Protein AF-A0AAD2DQS9-F1 (afdb_monomer_lite)

pLDDT: mean 70.8, std 11.29, range [3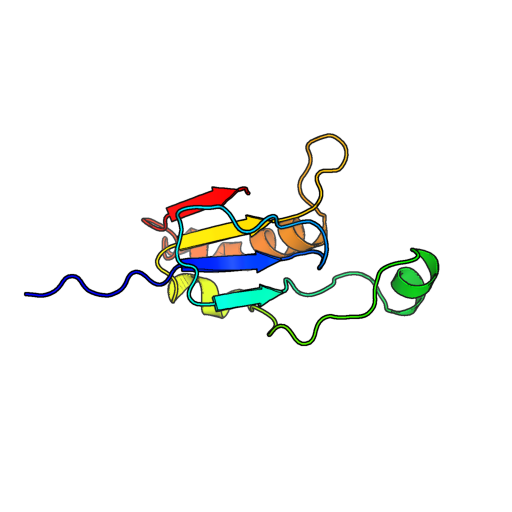8.56, 85.69]

Foldseek 3Di:
DDDDDAAEEEEEAADPFDDPPPPDDHPFYAYQDDPDDPVVCVVVPGDDDDPGHHDALVCQLVHLEYEYEDDDDVNDDDPSVVVRVVVNVVVVVVCSNPRHYYYYD

Organism: NCBI:txid56036

Structure (mmCIF, N/CA/C/O backbone):
data_AF-A0AAD2DQS9-F1
#
_entry.id   AF-A0AAD2DQS9-F1
#
loop_
_atom_site.group_PDB
_atom_site.id
_atom_site.type_symbol
_atom_site.label_atom_id
_atom_site.label_alt_id
_atom_site.label_comp_id
_atom_site.label_asym_id
_atom_site.label_entity_id
_atom_site.label_seq_id
_atom_site.pdbx_PDB_ins_code
_atom_site.Cartn_x
_atom_site.Cartn_y
_atom_site.Cartn_z
_atom_site.occupancy
_atom_site.B_iso_or_equiv
_atom_site.auth_seq_id
_atom_site.auth_comp_id
_atom_site.auth_asym_id
_atom_site.auth_atom_id
_atom_site.pdbx_PDB_model_num
ATOM 1 N N . MET A 1 1 ? -8.532 7.106 31.582 1.00 42.44 1 MET A N 1
ATOM 2 C CA . MET A 1 1 ? -8.722 6.471 30.265 1.00 42.44 1 MET A CA 1
ATOM 3 C C . MET A 1 1 ? -7.347 6.419 29.622 1.00 42.44 1 MET A C 1
ATOM 5 O O . MET A 1 1 ? -6.803 7.485 29.368 1.00 42.44 1 MET A O 1
ATOM 9 N N . ALA A 1 2 ? -6.717 5.248 29.522 1.00 49.84 2 ALA A N 1
ATOM 10 C CA . ALA A 1 2 ? -5.470 5.134 28.761 1.00 49.84 2 ALA A CA 1
ATOM 11 C C . ALA A 1 2 ? -5.811 5.265 27.263 1.00 49.84 2 ALA A C 1
ATOM 13 O O . ALA A 1 2 ? -6.900 4.828 26.887 1.00 49.84 2 ALA A O 1
ATOM 14 N N . PRO A 1 3 ? -4.965 5.899 26.435 1.00 63.62 3 PRO A N 1
ATOM 15 C CA . PRO A 1 3 ? -5.181 5.909 24.991 1.00 63.62 3 PRO A CA 1
ATOM 16 C C . PRO A 1 3 ? -5.183 4.466 24.471 1.00 63.62 3 PRO A C 1
ATOM 18 O O . PRO A 1 3 ? -4.377 3.653 24.928 1.00 63.62 3 PRO A O 1
ATOM 21 N N . GLU A 1 4 ? -6.098 4.141 23.558 1.00 67.06 4 GLU A N 1
ATOM 22 C CA . GLU A 1 4 ? -6.057 2.848 22.870 1.00 67.06 4 GLU A CA 1
ATOM 23 C C . GLU A 1 4 ? -4.767 2.760 22.033 1.00 67.06 4 GLU A C 1
ATOM 25 O O . GLU A 1 4 ? -4.329 3.780 21.487 1.00 67.06 4 GLU A O 1
ATOM 30 N N . PRO A 1 5 ? -4.102 1.590 21.984 1.00 68.25 5 PRO A N 1
ATOM 31 C CA . PRO A 1 5 ? -2.901 1.421 21.176 1.00 68.25 5 PRO A CA 1
ATOM 32 C C . PRO A 1 5 ? -3.256 1.585 19.693 1.00 68.25 5 PRO A C 1
ATOM 34 O O . PRO A 1 5 ? -4.165 0.924 19.204 1.00 68.25 5 PRO A O 1
ATOM 37 N N . ILE A 1 6 ? -2.550 2.478 18.995 1.00 71.25 6 ILE A N 1
ATOM 38 C CA . ILE A 1 6 ? -2.714 2.705 17.552 1.00 71.25 6 ILE A CA 1
ATOM 39 C C . ILE A 1 6 ? -2.014 1.564 16.816 1.00 71.25 6 ILE A C 1
ATOM 41 O O . ILE A 1 6 ? -0.799 1.436 16.952 1.00 71.25 6 ILE A O 1
ATOM 45 N N . LEU A 1 7 ? -2.747 0.790 16.014 1.00 75.19 7 LEU A N 1
ATOM 46 C CA . LEU A 1 7 ? -2.193 -0.316 15.239 1.00 75.19 7 LEU A CA 1
ATOM 47 C C . LEU A 1 7 ? -1.596 0.201 13.924 1.00 75.19 7 LEU A C 1
ATOM 49 O O . LEU A 1 7 ? -2.309 0.427 12.938 1.00 75.19 7 LEU A O 1
ATOM 53 N N . LEU A 1 8 ? -0.272 0.373 13.895 1.00 74.81 8 LEU A N 1
ATOM 54 C CA . LEU A 1 8 ? 0.456 0.787 12.691 1.00 74.81 8 LEU A CA 1
ATOM 55 C C . LEU A 1 8 ? 1.099 -0.410 11.990 1.00 74.81 8 LEU A C 1
ATOM 57 O O . LEU A 1 8 ? 1.986 -1.073 12.536 1.00 74.81 8 LEU A O 1
ATOM 61 N N . ARG A 1 9 ? 0.710 -0.635 10.729 1.00 76.50 9 ARG A N 1
ATOM 62 C CA . ARG A 1 9 ? 1.240 -1.726 9.899 1.00 76.50 9 ARG A CA 1
ATOM 63 C C . ARG A 1 9 ? 2.255 -1.236 8.878 1.00 76.50 9 ARG A C 1
ATOM 65 O O . ARG A 1 9 ? 2.041 -0.247 8.176 1.00 76.50 9 ARG A O 1
ATOM 72 N N . THR A 1 10 ? 3.360 -1.967 8.759 1.00 74.94 10 THR A N 1
ATOM 73 C CA . THR A 1 10 ? 4.374 -1.725 7.726 1.00 74.94 10 THR A CA 1
ATOM 74 C C . THR A 1 10 ? 4.203 -2.702 6.574 1.00 74.94 10 THR A C 1
ATOM 76 O O . THR A 1 10 ? 4.322 -3.909 6.771 1.00 74.94 10 THR A O 1
ATOM 79 N N . LEU A 1 11 ? 4.001 -2.180 5.366 1.00 75.75 11 LEU A N 1
ATOM 80 C CA . LEU A 1 11 ? 3.824 -2.960 4.145 1.00 75.75 11 LEU A CA 1
ATOM 81 C C . LEU A 1 11 ? 5.091 -2.942 3.295 1.00 75.75 11 LEU A C 1
ATOM 83 O O . LEU A 1 11 ? 5.498 -1.902 2.769 1.00 75.75 11 LEU A O 1
ATOM 87 N N . LYS A 1 12 ? 5.695 -4.122 3.144 1.00 75.31 12 LYS A N 1
ATOM 88 C CA . LYS A 1 12 ? 6.919 -4.355 2.371 1.00 75.31 12 LYS A CA 1
ATOM 89 C C . LYS A 1 12 ? 6.617 -4.987 1.022 1.00 75.31 12 LYS A C 1
ATOM 91 O O . LYS A 1 12 ? 5.842 -5.933 0.929 1.00 75.31 12 LYS A O 1
ATOM 96 N N . VAL A 1 13 ? 7.276 -4.487 -0.022 1.00 68.12 13 VAL A N 1
ATOM 97 C CA . VAL A 1 13 ? 7.272 -5.125 -1.352 1.00 68.12 13 VAL A CA 1
ATOM 98 C C . VAL A 1 13 ? 8.551 -5.927 -1.600 1.00 68.12 13 VAL A C 1
ATOM 100 O O . VAL A 1 13 ? 8.518 -6.870 -2.382 1.00 68.12 13 VAL A O 1
ATOM 103 N N . LEU A 1 14 ? 9.667 -5.571 -0.945 1.00 62.69 14 LEU A N 1
ATOM 104 C CA . LEU A 1 14 ? 10.951 -6.280 -0.999 1.00 62.69 14 LEU A CA 1
ATOM 105 C C . LEU A 1 14 ? 11.724 -6.108 0.320 1.00 62.69 14 LEU A C 1
ATOM 107 O O . LEU A 1 14 ? 11.692 -5.041 0.933 1.00 62.69 14 LEU A O 1
ATOM 111 N N . ASP A 1 15 ? 12.484 -7.133 0.707 1.00 54.94 15 ASP A N 1
ATOM 112 C CA . ASP A 1 15 ? 13.040 -7.289 2.062 1.00 54.94 15 ASP A CA 1
ATOM 113 C C . ASP A 1 15 ? 14.098 -6.249 2.492 1.00 54.94 15 ASP A C 1
ATOM 115 O O . ASP A 1 15 ? 14.262 -5.974 3.678 1.00 54.94 15 ASP A O 1
ATOM 119 N N . HIS A 1 16 ? 14.822 -5.643 1.546 1.00 52.50 16 HIS A N 1
ATOM 120 C CA . HIS A 1 16 ? 16.095 -4.962 1.833 1.00 52.50 16 HIS A CA 1
ATOM 121 C C . HIS A 1 16 ? 16.045 -3.423 1.865 1.00 52.50 16 HIS A C 1
ATOM 123 O O . HIS A 1 16 ? 17.099 -2.799 1.964 1.00 52.50 16 HIS A O 1
ATOM 129 N N . GLN A 1 17 ? 14.875 -2.786 1.721 1.00 48.47 17 GLN A N 1
ATOM 130 C CA . GLN A 1 17 ? 14.801 -1.328 1.483 1.00 48.47 17 GLN A CA 1
ATOM 131 C C . GLN A 1 17 ? 14.028 -0.520 2.527 1.00 48.47 17 GLN A C 1
ATOM 133 O O . GLN A 1 17 ? 13.955 0.694 2.391 1.00 48.47 17 GLN A O 1
ATOM 138 N N . ILE A 1 18 ? 13.505 -1.139 3.590 1.00 50.66 18 ILE A N 1
ATOM 139 C CA . ILE A 1 18 ? 12.949 -0.361 4.705 1.00 50.66 18 ILE A CA 1
ATOM 140 C C . ILE A 1 18 ? 14.032 -0.165 5.755 1.00 50.66 18 ILE A C 1
ATOM 142 O O . ILE A 1 18 ? 14.298 -1.058 6.563 1.00 50.66 18 ILE A O 1
ATOM 146 N N . HIS A 1 19 ? 14.627 1.025 5.772 1.00 46.84 19 HIS A N 1
ATOM 147 C CA . HIS A 1 19 ? 15.250 1.524 6.989 1.00 46.84 19 HIS A CA 1
ATOM 148 C C . HIS A 1 19 ? 14.128 1.685 8.014 1.00 46.84 19 HIS A C 1
ATOM 150 O O . HIS A 1 19 ? 13.138 2.358 7.736 1.00 46.84 19 HIS A O 1
ATOM 156 N N . ARG A 1 20 ? 14.229 1.008 9.166 1.00 47.16 20 ARG A N 1
ATOM 157 C CA . ARG A 1 20 ? 13.282 1.191 10.275 1.00 47.16 20 ARG A CA 1
ATOM 158 C C . ARG A 1 20 ? 13.144 2.696 10.498 1.00 47.16 20 ARG A C 1
ATOM 160 O O . ARG A 1 20 ? 14.126 3.324 10.880 1.00 47.16 20 ARG A O 1
ATOM 167 N N . ALA A 1 21 ? 11.973 3.263 10.214 1.00 42.84 21 ALA A N 1
ATOM 1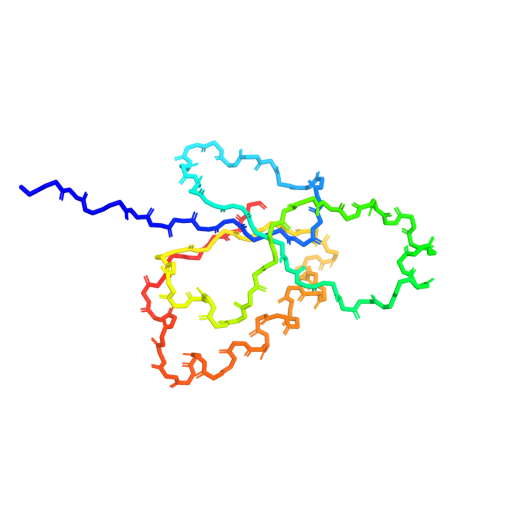68 C CA . ALA A 1 21 ? 11.749 4.679 10.450 1.00 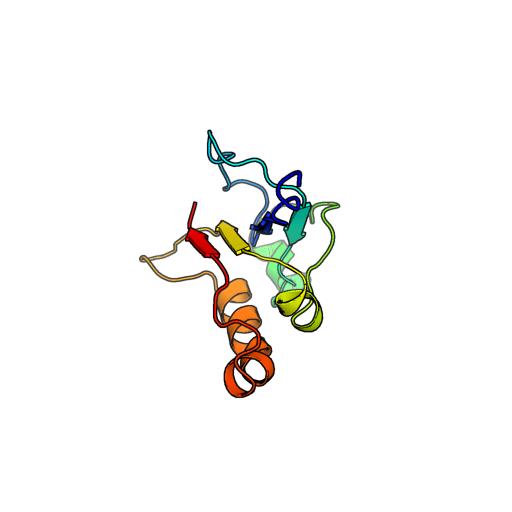42.84 21 ALA A CA 1
ATOM 169 C C . ALA A 1 21 ? 11.922 4.927 11.952 1.00 42.84 21 ALA A C 1
ATOM 171 O O . ALA A 1 21 ? 11.185 4.375 12.772 1.00 42.84 21 ALA A O 1
ATOM 172 N N . GLU A 1 22 ? 12.964 5.668 12.320 1.00 38.56 22 GLU A N 1
ATOM 173 C CA . GLU A 1 22 ? 13.240 5.986 13.715 1.00 38.56 22 GLU A CA 1
ATOM 174 C C . GLU A 1 22 ? 12.113 6.878 14.254 1.00 38.56 22 GLU A C 1
ATOM 176 O O . GLU A 1 22 ? 11.771 7.895 13.655 1.00 38.56 22 GLU A O 1
ATOM 181 N N . GLY A 1 23 ? 11.511 6.479 15.379 1.00 41.69 23 GLY A N 1
ATOM 182 C CA . GLY A 1 23 ? 10.465 7.252 16.062 1.00 41.69 23 GLY A CA 1
ATOM 183 C C . GLY A 1 23 ? 9.025 6.757 15.879 1.00 41.69 23 GLY A C 1
ATOM 184 O O . GLY A 1 23 ? 8.137 7.296 16.533 1.00 41.69 23 GLY A O 1
ATOM 185 N N . LEU A 1 24 ? 8.783 5.719 15.070 1.00 50.50 24 LEU A N 1
ATOM 186 C CA . LEU A 1 24 ? 7.482 5.042 14.977 1.00 50.50 24 LEU A CA 1
ATOM 187 C C . LEU A 1 24 ? 7.603 3.603 15.501 1.00 50.50 24 LEU A C 1
ATOM 189 O O . LEU A 1 24 ? 8.422 2.819 15.019 1.00 50.50 24 LEU A O 1
ATOM 193 N N . SER A 1 25 ? 6.803 3.250 16.510 1.00 50.75 25 SER A N 1
ATOM 194 C CA . SER A 1 25 ? 6.594 1.854 16.895 1.00 50.75 25 SER A CA 1
ATOM 195 C C . SER A 1 25 ? 5.641 1.225 15.881 1.00 50.75 25 SER A C 1
ATOM 197 O O . SER A 1 25 ? 4.500 1.661 15.763 1.00 50.75 25 SER A O 1
ATOM 199 N N . PHE A 1 26 ? 6.130 0.244 15.126 1.00 60.78 26 PHE A N 1
ATOM 200 C CA . PHE A 1 26 ? 5.313 -0.564 14.224 1.00 60.78 26 PHE A CA 1
ATOM 201 C C . PHE A 1 26 ? 4.975 -1.870 14.923 1.00 60.78 26 PHE A C 1
ATOM 203 O O . PHE A 1 26 ? 5.889 -2.570 15.367 1.00 60.78 26 PHE A O 1
ATOM 210 N N . ASP A 1 27 ? 3.691 -2.186 15.005 1.00 62.25 27 ASP A N 1
ATOM 211 C CA . ASP A 1 27 ? 3.224 -3.396 15.674 1.00 62.25 27 ASP A CA 1
ATOM 212 C C . ASP A 1 27 ? 3.438 -4.626 14.792 1.00 62.25 27 ASP A C 1
ATOM 214 O O . ASP A 1 27 ? 3.835 -5.685 15.275 1.00 62.25 27 ASP A O 1
ATOM 218 N N . GLU A 1 28 ? 3.233 -4.479 13.479 1.00 70.44 28 GLU A N 1
ATOM 219 C CA . GLU A 1 28 ? 3.247 -5.599 12.540 1.00 70.44 28 GLU A CA 1
ATOM 220 C C . GLU A 1 28 ? 3.918 -5.222 11.212 1.00 70.44 28 GLU A C 1
ATOM 222 O O . GLU A 1 28 ? 3.748 -4.125 10.667 1.00 70.44 28 GLU A O 1
ATOM 227 N N . CYS A 1 29 ? 4.711 -6.155 10.683 1.00 70.31 29 CYS A N 1
ATOM 228 C CA . CYS A 1 29 ? 5.335 -6.049 9.371 1.00 70.31 29 CYS A CA 1
ATOM 229 C C . CYS A 1 29 ? 4.731 -7.127 8.476 1.00 70.31 29 CYS A C 1
ATOM 231 O O . CYS A 1 29 ? 4.741 -8.298 8.848 1.00 70.31 29 CYS A O 1
ATOM 233 N N . GLU A 1 30 ? 4.208 -6.732 7.319 1.00 79.31 30 GLU A N 1
ATOM 234 C CA . GLU A 1 30 ? 3.520 -7.624 6.389 1.00 79.31 30 GLU A CA 1
ATOM 235 C C . GLU A 1 30 ? 4.027 -7.406 4.962 1.00 79.31 30 GLU A C 1
ATOM 237 O O . GLU A 1 30 ? 4.470 -6.315 4.585 1.00 79.31 30 GLU A O 1
ATOM 242 N N . HIS A 1 31 ? 3.975 -8.459 4.152 1.00 81.06 31 HIS A N 1
ATOM 243 C CA . HIS A 1 31 ? 4.478 -8.448 2.789 1.00 81.06 31 HIS A CA 1
ATOM 244 C C . HIS A 1 31 ? 3.332 -8.384 1.780 1.00 81.06 31 HIS A C 1
ATOM 246 O O . HIS A 1 31 ? 2.327 -9.092 1.892 1.00 81.06 31 HIS A O 1
ATOM 252 N N . VAL A 1 32 ? 3.488 -7.540 0.763 1.00 81.38 32 VAL A N 1
ATOM 253 C CA . VAL A 1 32 ? 2.546 -7.468 -0.355 1.00 81.38 32 VAL A CA 1
ATOM 254 C C . VAL A 1 32 ? 2.691 -8.742 -1.200 1.00 81.38 32 VAL A C 1
ATOM 256 O O . VAL A 1 32 ? 3.823 -9.181 -1.446 1.00 81.38 32 VAL A O 1
ATOM 259 N N . PRO A 1 33 ? 1.581 -9.349 -1.662 1.00 79.12 33 PRO A N 1
ATOM 260 C CA . PRO A 1 33 ? 1.635 -10.515 -2.532 1.00 79.12 33 PRO A CA 1
ATOM 261 C C . PRO A 1 33 ? 2.452 -10.249 -3.799 1.00 79.12 33 PRO A C 1
ATOM 263 O O . PRO A 1 33 ? 2.259 -9.245 -4.487 1.00 79.12 33 PRO A O 1
ATOM 266 N N . GLU A 1 34 ? 3.349 -11.179 -4.121 1.00 78.06 34 GLU A N 1
ATOM 267 C CA . GLU A 1 34 ? 4.115 -11.129 -5.363 1.00 78.06 34 GLU A CA 1
ATOM 268 C C . GLU A 1 34 ? 3.199 -11.404 -6.563 1.00 78.06 34 GLU A C 1
ATOM 270 O O . GLU A 1 34 ? 2.380 -12.326 -6.534 1.00 78.06 34 GLU A O 1
ATOM 275 N N . THR A 1 35 ? 3.332 -10.598 -7.617 1.00 79.06 35 THR A N 1
ATOM 276 C CA . THR A 1 35 ? 2.507 -10.685 -8.830 1.00 79.06 35 THR A CA 1
ATOM 277 C C . THR A 1 35 ? 3.214 -11.416 -9.966 1.00 79.06 35 THR A C 1
ATOM 279 O O . THR A 1 35 ? 2.558 -11.861 -10.909 1.00 79.06 35 THR A O 1
ATOM 282 N N . LEU A 1 36 ? 4.540 -11.562 -9.893 1.00 76.81 36 LEU A N 1
ATOM 283 C CA . LEU A 1 36 ? 5.327 -12.256 -10.903 1.00 76.81 36 LEU A CA 1
ATOM 284 C C . LEU A 1 36 ? 5.344 -13.781 -10.687 1.00 76.81 36 LEU A C 1
ATOM 286 O O . LEU A 1 36 ? 5.508 -14.254 -9.558 1.00 76.81 36 LEU A O 1
ATOM 290 N N . PRO A 1 37 ? 5.258 -14.579 -11.769 1.00 75.56 37 PRO A N 1
ATOM 291 C CA . PRO A 1 37 ? 5.488 -16.019 -11.708 1.00 75.56 37 PRO A CA 1
ATOM 292 C C . PRO A 1 37 ? 6.891 -16.359 -11.190 1.00 75.56 37 PRO A C 1
ATOM 294 O O . PRO A 1 37 ? 7.865 -15.661 -11.482 1.00 75.56 37 PRO A O 1
ATOM 297 N N . TYR A 1 38 ? 7.014 -17.488 -10.488 1.00 71.44 38 TYR A N 1
ATOM 298 C CA . TYR A 1 38 ? 8.278 -17.945 -9.893 1.00 71.44 38 TYR A CA 1
ATOM 299 C C . TYR A 1 38 ? 9.436 -18.029 -10.903 1.00 71.44 38 TYR A C 1
ATOM 301 O O . TYR A 1 38 ? 10.554 -17.607 -10.623 1.00 71.44 38 TYR A O 1
ATOM 309 N N . GLU A 1 39 ? 9.154 -18.502 -12.114 1.00 71.56 39 GLU A N 1
ATOM 310 C CA . GLU A 1 39 ? 10.121 -18.593 -13.212 1.00 71.56 39 GLU A CA 1
ATOM 311 C C . GLU A 1 39 ? 10.678 -17.234 -13.671 1.00 71.56 39 GLU A C 1
ATOM 313 O O . GLU A 1 39 ? 11.807 -17.162 -14.158 1.00 71.56 39 GLU A O 1
ATOM 318 N N . VAL A 1 40 ? 9.904 -16.155 -13.512 1.00 74.06 40 VAL A N 1
ATOM 319 C CA . VAL A 1 40 ? 10.346 -14.788 -13.805 1.00 74.06 40 VAL A CA 1
ATOM 320 C C . VAL A 1 40 ? 11.183 -14.272 -12.642 1.00 74.06 40 VAL A C 1
ATOM 322 O O . VAL A 1 40 ? 12.266 -13.748 -12.879 1.00 74.06 40 VAL A O 1
ATOM 325 N N . LEU A 1 41 ? 10.753 -14.513 -11.398 1.00 69.88 41 LEU A N 1
ATOM 326 C CA . LEU A 1 41 ? 11.479 -14.106 -10.189 1.00 69.88 41 LEU A CA 1
ATOM 327 C C . LEU A 1 41 ? 12.916 -14.631 -10.169 1.00 69.88 41 LEU A C 1
ATOM 329 O O . LEU A 1 41 ? 13.840 -13.848 -9.940 1.00 69.88 41 LEU A O 1
ATOM 333 N N . MET A 1 42 ? 13.107 -15.908 -10.515 1.00 64.75 42 MET A N 1
ATOM 334 C CA . MET A 1 42 ? 14.427 -16.551 -10.584 1.00 64.75 42 MET A CA 1
ATOM 335 C C . MET A 1 42 ? 15.365 -15.895 -11.607 1.00 64.75 42 MET A C 1
ATOM 337 O O . MET A 1 42 ? 16.580 -15.927 -11.439 1.00 64.75 42 MET A O 1
ATOM 341 N N . LYS A 1 43 ? 14.820 -15.266 -12.656 1.00 70.62 43 LYS A N 1
ATOM 342 C CA . LYS A 1 43 ? 15.605 -14.542 -13.670 1.00 70.62 43 LYS A CA 1
ATOM 343 C C . LYS A 1 43 ? 15.976 -13.123 -13.239 1.00 70.62 43 LYS A C 1
ATOM 345 O O . LYS A 1 43 ? 16.848 -12.516 -13.851 1.00 70.62 43 LYS A O 1
ATOM 350 N N . THR A 1 44 ? 15.326 -12.591 -12.207 1.00 61.69 44 THR A N 1
ATOM 351 C CA . THR A 1 44 ? 15.487 -11.197 -11.755 1.00 61.69 44 THR A CA 1
ATOM 352 C C . THR A 1 44 ? 16.538 -11.010 -10.661 1.00 61.69 44 THR A C 1
ATOM 354 O O . THR A 1 44 ? 16.659 -9.903 -10.143 1.00 61.69 44 THR A O 1
ATOM 357 N N . SER A 1 45 ? 17.283 -12.055 -10.277 1.00 62.34 45 SER A N 1
ATOM 358 C CA . SER A 1 45 ? 18.136 -12.047 -9.070 1.00 62.34 45 SER A CA 1
ATOM 359 C C . SER A 1 45 ? 17.385 -11.546 -7.827 1.00 62.34 45 SER A C 1
ATOM 361 O O . SER A 1 45 ? 17.970 -10.922 -6.942 1.00 62.34 45 SER A O 1
ATOM 363 N N . ALA A 1 46 ? 16.068 -11.780 -7.782 1.00 60.06 46 ALA A N 1
ATOM 364 C CA . ALA A 1 46 ? 15.242 -11.375 -6.660 1.00 60.06 46 ALA A CA 1
ATOM 365 C C . ALA A 1 46 ? 15.642 -12.200 -5.423 1.00 60.06 46 ALA A C 1
ATOM 367 O O . ALA A 1 46 ? 15.858 -13.410 -5.550 1.00 60.06 46 ALA A O 1
ATOM 368 N N . PRO A 1 47 ? 15.767 -11.575 -4.239 1.00 60.03 47 PRO A N 1
ATOM 369 C CA . PRO A 1 47 ? 16.094 -12.294 -3.017 1.00 60.03 47 PRO A CA 1
ATOM 370 C C . PRO A 1 47 ? 15.011 -13.336 -2.674 1.00 60.03 47 PRO A C 1
ATOM 372 O O . PRO A 1 47 ? 13.866 -13.213 -3.123 1.00 60.03 47 PRO A O 1
ATOM 375 N N . PRO A 1 48 ? 15.362 -14.376 -1.895 1.00 59.62 48 PRO A N 1
ATOM 376 C CA . PRO A 1 48 ? 14.404 -15.379 -1.441 1.00 59.62 48 PRO A CA 1
ATOM 377 C C . PRO A 1 48 ? 13.254 -14.737 -0.651 1.00 59.62 48 PRO A C 1
ATOM 379 O O . PRO A 1 48 ? 13.417 -13.677 -0.048 1.00 59.62 48 PRO A O 1
ATOM 382 N N . LYS A 1 49 ? 12.080 -15.381 -0.676 1.00 60.09 49 LYS A N 1
ATOM 383 C CA . LYS A 1 49 ? 10.896 -14.918 0.063 1.00 60.09 49 LYS A CA 1
ATOM 384 C C . LYS A 1 49 ? 11.210 -14.826 1.559 1.00 60.09 49 LYS A C 1
ATOM 386 O O . LYS A 1 49 ? 11.736 -15.780 2.123 1.00 60.09 49 LYS A O 1
ATOM 391 N N . SER A 1 50 ? 10.840 -13.703 2.167 1.00 63.28 50 SER A N 1
ATOM 392 C CA . SER A 1 50 ? 10.853 -13.525 3.619 1.00 63.28 50 SER A CA 1
ATOM 393 C C . SER A 1 50 ? 9.776 -14.379 4.291 1.00 63.28 50 SER A C 1
ATOM 395 O O . SER A 1 50 ? 8.712 -14.583 3.704 1.00 63.28 50 SER A O 1
ATOM 397 N N . ASP A 1 51 ? 9.994 -14.777 5.546 1.00 67.19 51 ASP A N 1
ATOM 398 C CA . ASP A 1 51 ? 9.001 -15.462 6.402 1.00 67.19 51 ASP A CA 1
ATOM 399 C C . ASP A 1 51 ? 7.919 -14.507 6.959 1.00 67.19 51 ASP A C 1
ATOM 401 O O . ASP A 1 51 ? 7.159 -14.842 7.868 1.00 67.19 51 ASP A O 1
ATOM 405 N N . VAL A 1 52 ? 7.857 -13.286 6.431 1.00 73.31 52 VAL A N 1
ATOM 406 C CA . VAL A 1 52 ? 6.916 -12.244 6.844 1.00 73.31 52 VAL A CA 1
ATOM 407 C C . VAL A 1 52 ? 5.498 -12.597 6.358 1.00 73.31 52 VAL A C 1
ATOM 409 O O . VAL A 1 52 ? 5.335 -12.993 5.199 1.00 73.31 52 VAL A O 1
ATOM 412 N N . PRO A 1 53 ? 4.456 -12.442 7.199 1.00 79.44 53 PRO A N 1
ATOM 413 C CA . PRO A 1 53 ? 3.077 -12.739 6.818 1.00 79.44 53 PRO A CA 1
ATOM 414 C C . PRO A 1 53 ? 2.618 -11.905 5.616 1.00 79.44 53 PRO A C 1
ATOM 416 O O . PRO A 1 53 ? 2.997 -10.745 5.456 1.00 79.44 53 PRO A O 1
ATOM 419 N N . LEU A 1 54 ? 1.791 -12.505 4.757 1.00 81.75 54 LEU A N 1
ATOM 420 C CA . LEU A 1 54 ? 1.211 -11.824 3.600 1.00 81.75 54 LEU A CA 1
ATOM 421 C C . LEU A 1 54 ? -0.025 -11.028 4.014 1.00 81.75 54 LEU A C 1
ATOM 423 O O . LEU A 1 54 ? -0.934 -11.587 4.626 1.00 81.75 54 LEU A O 1
ATOM 427 N N . ILE A 1 55 ? -0.102 -9.767 3.592 1.00 83.19 55 ILE A N 1
ATOM 428 C CA . ILE A 1 55 ? -1.313 -8.965 3.775 1.00 83.19 55 ILE A CA 1
ATOM 429 C C . ILE A 1 55 ? -2.332 -9.259 2.667 1.00 83.19 55 ILE A C 1
ATOM 431 O O . ILE A 1 55 ? -1.991 -9.383 1.485 1.00 83.19 55 ILE A O 1
ATOM 435 N N . THR A 1 56 ? -3.614 -9.313 3.032 1.00 83.69 56 THR A N 1
ATOM 436 C CA . THR A 1 56 ? -4.720 -9.328 2.067 1.00 83.69 56 THR A CA 1
ATOM 437 C C . THR A 1 56 ? -5.462 -7.991 2.065 1.00 83.69 56 THR A C 1
ATOM 439 O O . THR A 1 56 ? -5.503 -7.313 3.093 1.00 83.69 56 THR A O 1
ATOM 442 N N . PRO A 1 57 ? -6.110 -7.599 0.949 1.00 82.12 57 PRO A N 1
ATOM 443 C CA . PRO A 1 57 ? -6.918 -6.383 0.917 1.00 82.12 57 PRO A CA 1
ATOM 444 C C . PRO A 1 57 ? -7.984 -6.344 2.018 1.00 82.12 57 PRO A C 1
ATOM 446 O O . PRO A 1 57 ? -8.279 -5.274 2.521 1.00 82.12 57 PRO A O 1
ATOM 449 N N . SER A 1 58 ? -8.537 -7.485 2.437 1.00 83.12 58 SER A N 1
ATOM 450 C CA . SER A 1 58 ? -9.529 -7.555 3.519 1.00 83.12 58 SER A CA 1
ATOM 451 C C . SER A 1 58 ? -9.008 -7.130 4.892 1.00 83.12 58 SER A C 1
ATOM 453 O O . SER A 1 58 ? -9.823 -6.713 5.704 1.00 83.12 58 SER A O 1
ATOM 455 N N . ASN A 1 59 ? -7.696 -7.187 5.144 1.00 80.50 59 ASN A N 1
ATOM 456 C CA . ASN A 1 59 ? -7.108 -6.767 6.423 1.00 80.50 59 ASN A CA 1
ATOM 457 C C . ASN A 1 59 ? -6.892 -5.247 6.516 1.00 80.50 59 ASN A C 1
ATOM 459 O O . ASN A 1 59 ? -6.557 -4.730 7.575 1.00 80.50 59 ASN A O 1
ATOM 463 N N . PHE A 1 60 ? -7.089 -4.501 5.422 1.00 78.69 60 PHE A N 1
ATOM 464 C CA . PHE A 1 60 ? -6.861 -3.052 5.402 1.00 78.69 60 PHE A CA 1
ATOM 465 C C . PHE A 1 60 ? -7.688 -2.234 6.412 1.00 78.69 60 PHE A C 1
ATOM 467 O O . PHE A 1 60 ? -7.156 -1.267 6.951 1.00 78.69 60 PHE A O 1
ATOM 474 N N . PRO A 1 61 ? -8.970 -2.552 6.662 1.00 80.56 61 PRO A N 1
ATOM 475 C CA . PRO A 1 61 ? -9.779 -1.793 7.615 1.00 80.56 61 PRO A CA 1
ATOM 476 C C . PRO A 1 61 ? -9.401 -2.023 9.084 1.00 80.56 61 PRO A C 1
ATOM 478 O O . PRO A 1 61 ? -9.877 -1.285 9.937 1.00 80.56 61 PRO A O 1
ATOM 481 N N . GLU A 1 62 ? -8.602 -3.050 9.391 1.00 81.00 62 GLU A N 1
ATOM 482 C CA . GLU A 1 62 ? -8.247 -3.424 10.769 1.00 81.00 62 GLU A CA 1
ATOM 483 C C . GLU A 1 62 ? -7.126 -2.551 11.349 1.00 81.00 62 GLU A C 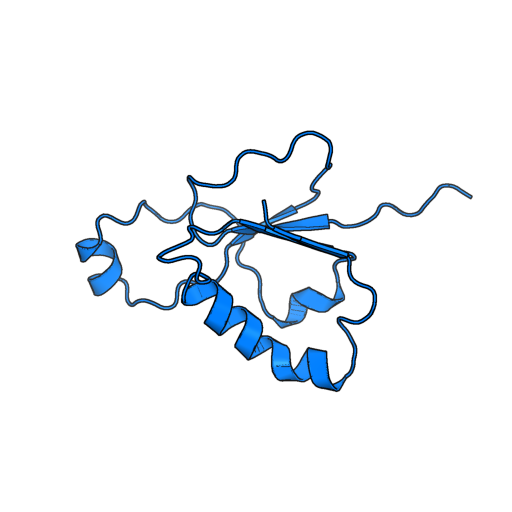1
ATOM 485 O O . GLU A 1 62 ? -6.941 -2.539 12.561 1.00 81.00 62 GLU A O 1
ATOM 490 N N . ALA A 1 63 ? -6.385 -1.825 10.505 1.00 78.81 63 ALA A N 1
ATOM 491 C CA . ALA A 1 63 ? -5.274 -0.982 10.931 1.00 78.81 63 ALA A CA 1
ATOM 492 C C . ALA A 1 63 ? -5.632 0.508 10.918 1.00 78.81 63 ALA A C 1
ATOM 494 O O . ALA A 1 63 ? -6.276 1.004 9.989 1.00 78.81 63 ALA A O 1
ATOM 495 N N . ASP A 1 64 ? -5.106 1.239 11.899 1.00 74.38 64 ASP A N 1
ATOM 496 C CA . ASP A 1 64 ? -5.262 2.692 12.023 1.00 74.38 64 ASP A CA 1
ATOM 497 C C . ASP A 1 64 ? -4.355 3.461 11.051 1.00 74.38 64 ASP A C 1
ATOM 499 O O . ASP A 1 64 ? -4.583 4.633 10.730 1.00 74.38 64 ASP A O 1
ATOM 503 N N . GLY A 1 65 ? -3.305 2.808 10.551 1.00 78.31 65 GLY A N 1
ATOM 504 C CA . GLY A 1 65 ? -2.396 3.414 9.595 1.00 78.31 65 GLY A CA 1
ATOM 505 C C . GLY A 1 65 ? -1.460 2.437 8.905 1.00 78.31 65 GLY A C 1
ATOM 506 O O . GLY A 1 65 ? -1.167 1.346 9.398 1.00 78.31 65 GLY A O 1
ATOM 507 N N . PHE A 1 66 ? -0.968 2.878 7.750 1.00 79.31 66 PHE A N 1
ATOM 508 C CA . PHE A 1 66 ? -0.052 2.127 6.909 1.00 79.31 66 PHE A CA 1
ATOM 509 C C . PHE A 1 66 ? 1.189 2.936 6.584 1.00 79.31 66 PHE A C 1
ATOM 511 O O . PHE A 1 66 ? 1.125 4.101 6.175 1.00 79.31 66 PHE A O 1
ATOM 518 N N . VAL A 1 67 ? 2.322 2.258 6.689 1.00 80.38 67 VAL A N 1
ATOM 519 C CA . VAL A 1 67 ? 3.596 2.731 6.177 1.00 80.38 67 VAL A CA 1
ATOM 520 C C . VAL A 1 67 ? 4.042 1.808 5.060 1.00 80.38 67 VAL A C 1
ATOM 522 O O . VAL A 1 67 ? 4.198 0.605 5.257 1.00 80.38 67 VAL A O 1
ATOM 525 N N . PHE A 1 68 ? 4.233 2.368 3.873 1.00 79.75 68 PHE A N 1
ATOM 526 C CA . PHE A 1 68 ? 4.712 1.618 2.721 1.00 79.75 68 PHE A CA 1
ATOM 527 C C . PHE A 1 68 ? 6.220 1.766 2.603 1.00 79.75 68 PHE A C 1
ATOM 529 O O . PHE A 1 68 ? 6.726 2.882 2.668 1.00 79.75 68 PHE A O 1
ATOM 536 N N . GLY A 1 69 ? 6.917 0.658 2.367 1.00 77.12 69 GLY A N 1
ATOM 537 C CA . GLY A 1 69 ? 8.304 0.703 1.933 1.00 77.12 69 GLY A CA 1
ATOM 538 C C . GLY A 1 69 ? 8.526 -0.208 0.738 1.00 77.12 69 GLY A C 1
ATOM 539 O O . GLY A 1 69 ? 8.354 -1.433 0.778 1.00 77.12 69 GLY A O 1
ATOM 540 N N . PHE A 1 70 ? 8.864 0.428 -0.372 1.00 74.06 70 PHE A N 1
ATOM 541 C CA . PHE A 1 70 ? 9.035 -0.206 -1.666 1.00 74.06 70 PHE A CA 1
ATOM 542 C C . PHE A 1 70 ? 10.131 0.522 -2.444 1.00 74.06 70 PHE A C 1
ATOM 544 O O . PHE A 1 70 ? 10.273 1.739 -2.313 1.00 74.06 70 PHE A O 1
ATOM 551 N N . PRO A 1 71 ? 10.899 -0.183 -3.292 1.00 67.81 71 PRO A N 1
ATOM 552 C CA . PRO A 1 71 ? 11.852 0.491 -4.160 1.00 67.81 71 PRO A CA 1
ATOM 553 C C . PRO A 1 71 ? 11.107 1.414 -5.125 1.00 67.81 71 PRO A C 1
ATOM 555 O O . PRO A 1 71 ? 10.148 1.004 -5.786 1.00 67.81 71 PRO A O 1
ATOM 558 N N . THR A 1 72 ? 11.576 2.652 -5.257 1.00 66.50 72 THR A N 1
ATOM 559 C CA . THR A 1 72 ? 11.099 3.536 -6.318 1.00 66.50 72 THR A CA 1
ATOM 560 C C . THR A 1 72 ? 11.943 3.307 -7.564 1.00 66.50 72 THR A C 1
ATOM 562 O O . THR A 1 72 ? 13.172 3.368 -7.535 1.00 66.50 72 THR A O 1
ATOM 565 N N . ARG A 1 73 ? 11.289 3.037 -8.694 1.00 66.81 73 ARG A N 1
ATOM 566 C CA . ARG A 1 73 ? 11.948 3.039 -10.004 1.00 66.81 73 ARG A CA 1
ATOM 567 C C . ARG A 1 73 ? 11.363 4.188 -10.806 1.00 66.81 73 ARG A C 1
ATOM 569 O O . ARG A 1 73 ? 10.160 4.217 -11.038 1.00 66.81 73 ARG A O 1
ATOM 576 N N . PHE A 1 74 ? 12.203 5.151 -11.184 1.00 70.94 74 PHE A N 1
ATOM 577 C CA . PHE A 1 74 ? 11.775 6.386 -11.859 1.00 70.94 74 PHE A CA 1
ATOM 578 C C . PHE A 1 74 ? 10.723 7.192 -11.073 1.00 70.94 74 PHE A C 1
ATOM 580 O O . PHE A 1 74 ? 9.826 7.788 -11.660 1.00 70.94 74 PHE A O 1
ATOM 587 N N . GLY A 1 75 ? 10.795 7.175 -9.736 1.00 71.94 75 GLY A N 1
ATOM 588 C CA . GLY A 1 75 ? 9.820 7.860 -8.878 1.00 71.94 75 GLY A CA 1
ATOM 589 C C . GLY A 1 75 ? 8.425 7.223 -8.866 1.00 71.94 75 GLY A C 1
ATOM 590 O O . GLY A 1 75 ? 7.502 7.794 -8.293 1.00 71.94 75 GLY A O 1
ATOM 591 N N . MET A 1 76 ? 8.255 6.048 -9.482 1.00 74.94 76 MET A N 1
ATOM 592 C CA . MET A 1 76 ? 6.997 5.311 -9.479 1.00 74.94 76 MET A CA 1
ATOM 593 C C . MET A 1 76 ? 6.959 4.236 -8.394 1.00 74.94 76 MET A C 1
ATOM 595 O O . MET A 1 76 ? 7.982 3.669 -8.001 1.00 74.94 76 MET A O 1
ATOM 599 N N . MET A 1 77 ? 5.733 3.937 -7.967 1.00 78.50 77 MET A N 1
ATOM 600 C CA . MET A 1 77 ? 5.406 2.815 -7.097 1.00 78.50 77 MET A CA 1
ATOM 601 C C . MET A 1 77 ? 5.771 1.472 -7.738 1.00 78.50 77 MET A C 1
ATOM 603 O O . MET A 1 77 ? 5.614 1.295 -8.948 1.00 78.50 77 MET A O 1
ATOM 607 N N . ALA A 1 78 ? 6.209 0.512 -6.921 1.00 80.75 78 ALA A N 1
ATOM 608 C CA . ALA A 1 78 ? 6.409 -0.863 -7.367 1.00 80.75 78 ALA A CA 1
ATOM 609 C C . ALA A 1 78 ? 5.095 -1.465 -7.901 1.00 80.75 78 ALA A C 1
ATOM 611 O O . ALA A 1 78 ? 4.015 -1.227 -7.352 1.00 80.75 78 ALA A O 1
ATOM 612 N N . ALA A 1 79 ? 5.185 -2.265 -8.967 1.00 81.50 79 ALA A N 1
ATOM 613 C CA . ALA A 1 79 ? 4.013 -2.817 -9.646 1.00 81.50 79 ALA A CA 1
ATOM 614 C C . ALA A 1 79 ? 3.147 -3.685 -8.716 1.00 81.50 79 ALA A C 1
ATOM 616 O O . ALA A 1 79 ? 1.921 -3.620 -8.790 1.00 81.50 79 ALA A O 1
ATOM 617 N N . GLN A 1 80 ? 3.773 -4.437 -7.806 1.00 82.19 80 GLN A N 1
ATOM 618 C CA . GLN A 1 80 ? 3.093 -5.261 -6.806 1.00 82.19 80 GLN A CA 1
ATOM 619 C C . GLN A 1 80 ? 2.241 -4.408 -5.856 1.00 82.19 80 GLN A C 1
ATOM 621 O O . GLN A 1 80 ? 1.055 -4.684 -5.679 1.00 82.19 80 GLN A O 1
ATOM 626 N N . LEU A 1 81 ? 2.804 -3.324 -5.301 1.00 82.19 81 LEU A N 1
ATOM 627 C CA . LEU A 1 81 ? 2.051 -2.428 -4.418 1.00 82.19 81 LEU A CA 1
ATOM 628 C C . LEU A 1 81 ? 0.926 -1.723 -5.168 1.00 82.19 81 LEU A C 1
ATOM 630 O O . LEU A 1 81 ? -0.183 -1.619 -4.651 1.00 82.19 81 LEU A O 1
ATOM 634 N N . LYS A 1 82 ? 1.175 -1.298 -6.410 1.00 83.81 82 LYS A N 1
ATOM 635 C CA . LYS A 1 82 ? 0.136 -0.685 -7.237 1.00 83.81 82 LYS A CA 1
ATOM 636 C C . LYS A 1 82 ? -1.032 -1.643 -7.481 1.00 83.81 82 LYS A C 1
ATOM 638 O O . LYS A 1 82 ? -2.179 -1.233 -7.326 1.00 83.81 82 LYS A O 1
ATOM 643 N N . ALA A 1 83 ? -0.747 -2.900 -7.824 1.00 84.62 83 ALA A N 1
ATOM 644 C CA . ALA A 1 83 ? -1.765 -3.929 -8.030 1.00 84.62 83 ALA A CA 1
ATOM 645 C C . ALA A 1 83 ? -2.555 -4.220 -6.745 1.00 84.62 83 ALA A C 1
ATOM 647 O O . ALA A 1 83 ? -3.775 -4.372 -6.778 1.00 84.62 83 ALA A O 1
ATOM 648 N N . PHE A 1 84 ? -1.873 -4.237 -5.605 1.00 84.94 84 PHE A N 1
ATOM 649 C CA . PHE A 1 84 ? -2.495 -4.447 -4.307 1.00 84.94 84 PHE A CA 1
ATOM 650 C C . PHE A 1 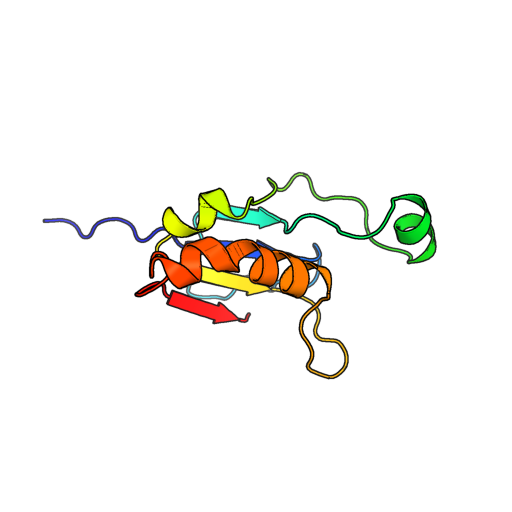84 ? -3.408 -3.281 -3.891 1.00 84.94 84 PHE A C 1
ATOM 652 O O . PHE A 1 84 ? -4.555 -3.508 -3.515 1.00 84.94 84 PHE A O 1
ATOM 659 N N . VAL A 1 85 ? -2.967 -2.030 -4.059 1.00 83.31 85 VAL A N 1
ATOM 660 C CA . VAL A 1 85 ? -3.817 -0.843 -3.847 1.00 83.31 85 VAL A CA 1
ATOM 661 C C . VAL A 1 85 ? -4.982 -0.813 -4.845 1.00 83.31 85 VAL A C 1
ATOM 663 O O . VAL A 1 85 ? -6.096 -0.440 -4.493 1.00 83.31 85 VAL A O 1
ATOM 666 N N . ASP A 1 86 ? -4.788 -1.263 -6.087 1.00 85.69 86 ASP A N 1
ATOM 667 C CA . ASP A 1 86 ? -5.896 -1.402 -7.039 1.00 85.69 86 ASP A CA 1
ATOM 668 C C . ASP A 1 86 ? -6.936 -2.443 -6.590 1.00 85.69 86 ASP A C 1
ATOM 670 O O . ASP A 1 86 ? -8.113 -2.304 -6.931 1.00 85.69 86 ASP A O 1
ATOM 674 N N . ALA A 1 87 ? -6.547 -3.453 -5.808 1.00 85.31 87 ALA A N 1
ATOM 675 C CA . ALA A 1 87 ? -7.470 -4.444 -5.261 1.00 85.31 87 ALA A CA 1
ATOM 676 C C . ALA A 1 87 ? -8.340 -3.891 -4.114 1.00 85.31 87 ALA A C 1
ATOM 678 O O . ALA A 1 87 ? -9.417 -4.427 -3.854 1.00 85.31 87 ALA A O 1
ATOM 679 N N . THR A 1 88 ? -7.959 -2.776 -3.474 1.00 84.00 88 THR A N 1
ATOM 680 C CA . THR A 1 88 ? -8.732 -2.157 -2.375 1.00 84.00 88 THR A CA 1
ATOM 681 C C . THR A 1 88 ? -9.846 -1.215 -2.854 1.00 84.00 88 THR A C 1
ATOM 683 O O . THR A 1 88 ? -10.518 -0.572 -2.044 1.00 84.00 88 THR A O 1
ATOM 686 N N . ARG A 1 89 ? -10.140 -1.165 -4.164 1.00 79.88 89 ARG A N 1
ATOM 687 C CA . ARG A 1 89 ? -11.209 -0.325 -4.756 1.00 79.88 89 ARG A CA 1
ATOM 688 C C . ARG A 1 89 ? -12.578 -0.488 -4.086 1.00 79.88 89 ARG A C 1
ATOM 690 O O . ARG A 1 89 ? -13.331 0.483 -4.010 1.00 79.88 89 ARG A O 1
ATOM 697 N N . GLY A 1 90 ? -12.914 -1.692 -3.619 1.00 80.62 90 GLY A N 1
ATOM 698 C CA . GLY A 1 90 ? -14.158 -1.955 -2.884 1.00 80.62 90 GLY A CA 1
ATOM 699 C C . GLY A 1 90 ? -14.216 -1.217 -1.544 1.00 80.62 90 GLY A C 1
ATOM 700 O O . GLY A 1 90 ? -15.213 -0.562 -1.252 1.00 80.62 90 GLY A O 1
ATOM 701 N N . LEU A 1 91 ? -13.115 -1.246 -0.791 1.00 81.25 91 LEU A N 1
ATOM 702 C CA . LEU A 1 91 ? -12.966 -0.569 0.504 1.00 81.25 91 LEU A CA 1
ATOM 703 C C . LEU A 1 91 ? -12.950 0.955 0.361 1.00 81.25 91 LEU A C 1
ATOM 705 O O . LEU A 1 91 ? -13.492 1.680 1.194 1.00 81.25 91 LEU A O 1
ATOM 709 N N . TRP A 1 92 ? -12.372 1.452 -0.736 1.00 74.75 92 TRP A N 1
ATOM 710 C CA . TRP A 1 92 ? -12.419 2.875 -1.060 1.00 74.75 92 TRP A CA 1
ATOM 711 C C . TRP A 1 92 ? -13.856 3.355 -1.301 1.00 74.75 92 TRP A C 1
ATOM 713 O O . TRP A 1 92 ? -14.266 4.380 -0.756 1.00 74.75 92 TRP A O 1
ATOM 723 N N . ARG A 1 93 ? -14.656 2.591 -2.060 1.00 72.81 93 ARG A N 1
ATOM 724 C CA . ARG A 1 93 ? -16.069 2.928 -2.318 1.00 72.81 93 ARG A CA 1
ATOM 725 C C . ARG A 1 93 ? -16.896 3.005 -1.038 1.00 72.81 93 ARG A C 1
ATOM 727 O O . ARG A 1 93 ? -17.789 3.842 -0.952 1.00 72.81 93 ARG A O 1
ATOM 734 N N . THR A 1 94 ? -16.599 2.160 -0.054 1.00 81.31 94 THR A N 1
ATOM 735 C CA . THR A 1 94 ? -17.295 2.131 1.239 1.00 81.31 94 THR A CA 1
ATOM 736 C C . THR A 1 94 ? -16.715 3.105 2.266 1.00 81.31 94 THR A C 1
ATOM 738 O O . THR A 1 94 ? -17.203 3.142 3.392 1.00 81.31 94 THR A O 1
ATOM 741 N N . ARG A 1 95 ? -15.706 3.913 1.895 1.00 76.50 95 ARG A N 1
ATOM 742 C CA . ARG A 1 95 ? -14.969 4.828 2.787 1.00 76.50 95 ARG A CA 1
ATOM 743 C C . ARG A 1 95 ? -14.340 4.146 4.009 1.00 76.50 95 ARG A C 1
ATOM 745 O O . ARG A 1 95 ? -14.038 4.820 4.984 1.00 76.50 95 ARG A O 1
ATOM 752 N N . GLN A 1 96 ? -14.073 2.843 3.944 1.00 75.56 96 GLN A N 1
ATOM 753 C CA . GLN A 1 96 ? -13.469 2.100 5.060 1.00 75.56 96 GLN A CA 1
ATOM 754 C C . GLN A 1 96 ? -11.994 2.445 5.302 1.00 75.56 96 GLN A C 1
ATOM 756 O O . GLN A 1 96 ? -11.442 2.062 6.319 1.00 75.56 96 GLN A O 1
ATOM 761 N N . LEU A 1 97 ? -11.365 3.174 4.377 1.00 69.44 97 LEU A N 1
ATOM 762 C CA . LEU A 1 97 ? -9.989 3.666 4.503 1.00 69.44 97 LEU A CA 1
ATOM 763 C C . LEU A 1 97 ? -9.929 5.152 4.897 1.00 69.44 97 LEU A C 1
ATOM 765 O O . LEU A 1 97 ? -8.862 5.762 4.865 1.00 69.44 97 LEU A O 1
ATOM 769 N N . ALA A 1 98 ? -11.080 5.781 5.162 1.00 69.88 98 ALA A N 1
ATOM 770 C CA . ALA A 1 98 ? -11.143 7.199 5.485 1.00 69.88 98 ALA A CA 1
ATOM 771 C C . ALA A 1 98 ? -10.776 7.424 6.957 1.00 69.88 98 ALA A C 1
ATOM 773 O O . ALA A 1 98 ? -11.478 6.951 7.843 1.00 69.88 98 ALA A O 1
ATOM 774 N N . GLY A 1 99 ? -9.715 8.196 7.200 1.00 68.25 99 GLY A N 1
ATOM 775 C CA . GLY A 1 99 ? -9.201 8.476 8.546 1.00 68.25 99 GLY A CA 1
ATOM 776 C C . GLY A 1 99 ? -7.885 7.767 8.867 1.00 68.25 99 GLY A C 1
ATOM 777 O O . GLY A 1 99 ? -7.221 8.170 9.817 1.00 68.25 99 GLY A O 1
ATOM 778 N N . ASN A 1 100 ? -7.470 6.797 8.046 1.00 72.62 100 ASN A N 1
ATOM 779 C CA . ASN A 1 100 ? -6.223 6.070 8.268 1.00 72.62 100 ASN A CA 1
ATOM 780 C C . ASN A 1 100 ? -5.008 6.957 7.974 1.00 72.62 100 ASN A C 1
ATOM 782 O O . ASN A 1 100 ? -4.972 7.701 6.987 1.00 72.62 100 ASN A O 1
ATOM 786 N N . LEU A 1 101 ? -3.982 6.833 8.813 1.00 70.75 101 LEU A N 1
ATOM 787 C CA . LEU A 1 101 ? -2.686 7.472 8.603 1.00 70.75 101 LEU A CA 1
ATOM 788 C C . LEU A 1 101 ? -1.950 6.779 7.449 1.00 70.75 101 LEU A C 1
ATOM 790 O O . LEU A 1 101 ? -1.819 5.557 7.435 1.00 70.75 101 LEU A O 1
ATOM 794 N N . LEU A 1 102 ? -1.454 7.549 6.477 1.00 71.62 102 LEU A N 1
ATOM 795 C CA . LEU A 1 102 ? -0.680 7.029 5.346 1.00 71.62 102 LEU A CA 1
ATOM 796 C C . LEU A 1 102 ? 0.694 7.699 5.301 1.00 71.62 102 LEU A C 1
ATOM 798 O O . LEU A 1 102 ? 0.786 8.925 5.242 1.00 71.62 102 LEU A O 1
ATOM 802 N N . GLY A 1 103 ? 1.752 6.887 5.296 1.00 63.31 103 GLY A N 1
ATOM 803 C CA . GLY A 1 103 ? 3.142 7.332 5.193 1.00 63.31 103 GLY A CA 1
ATOM 804 C C . GLY A 1 103 ? 3.958 6.483 4.217 1.00 63.31 103 GLY A C 1
ATOM 805 O O . GLY A 1 103 ? 3.623 5.333 3.935 1.00 63.31 103 GLY A O 1
ATOM 806 N N . ASN A 1 104 ? 5.038 7.058 3.691 1.00 60.41 104 ASN A N 1
ATOM 807 C CA . ASN A 1 104 ? 6.041 6.362 2.882 1.00 60.41 104 ASN A CA 1
ATOM 808 C C . ASN A 1 104 ? 7.398 6.520 3.573 1.00 60.41 104 ASN A C 1
ATOM 810 O O . ASN A 1 104 ? 7.704 7.630 4.016 1.00 60.41 104 ASN A O 1
ATOM 814 N N . VAL A 1 105 ? 8.169 5.438 3.675 1.00 58.34 105 VAL A N 1
ATOM 815 C CA . VAL A 1 105 ? 9.480 5.408 4.352 1.00 58.34 105 VAL A CA 1
ATOM 816 C C . VAL A 1 105 ? 10.565 4.837 3.458 1.00 58.34 105 VAL A C 1
ATOM 818 O O . VAL A 1 105 ? 10.266 3.914 2.666 1.00 58.34 105 VAL A O 1
#

InterPro domains:
  IPR005025 NADPH-dependent FMN reductase-like domain [PF03358] (61-97)
  IPR029039 Flavoprot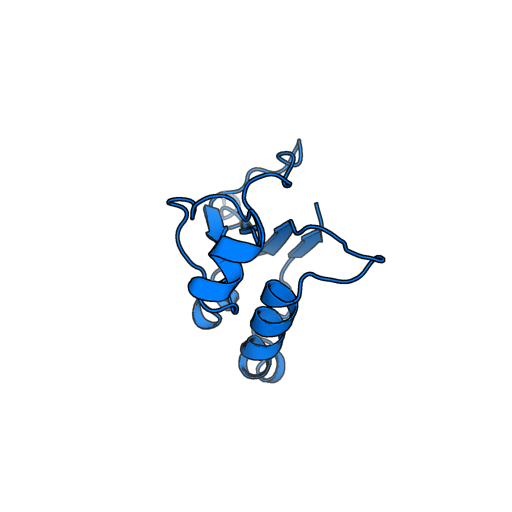ein-like superfamily [G3DSA:3.40.50.360] (17-105)
  IPR029039 Flavoprotein-like superfamily [SSF52218] (29-99)

Secondary structure (DSSP, 8-state):
-PPPPP-EEEEESSTT-----TT---SEEEEPPP-S-HHHHGGGTPPPPPSPPBP-GGGGGG-SEEEEE---BTTBPPHHHHHHHHHTHHHHHTTTTTT-EEEE-

Sequence (105 aa):
MAPEPILLRTLKVLDHQIHRAEGLSFDECEHVPETLPYEVLMKTSAPPKSDVPLITPSNFPEADGFVFGFPTRFGMMAAQLKAFVDATRGLWRTRQLAGNLLGNV

Radius of gyration: 14.69 Å; chains: 1; bounding box: 35×27×44 Å